Protein AF-A0A6G2DXB1-F1 (afdb_monomer)

Structure (mmCIF, N/CA/C/O backbone):
data_AF-A0A6G2DXB1-F1
#
_entry.id   AF-A0A6G2DXB1-F1
#
loop_
_atom_site.group_PDB
_atom_site.id
_atom_site.type_symbol
_atom_site.label_atom_id
_atom_site.label_alt_id
_atom_site.label_comp_id
_atom_site.label_asym_id
_atom_site.label_entity_id
_atom_site.label_seq_id
_atom_site.pdbx_PDB_ins_code
_atom_site.Cartn_x
_atom_site.Cartn_y
_atom_site.Cartn_z
_atom_site.occupancy
_atom_site.B_iso_or_equiv
_atom_site.auth_seq_id
_atom_site.auth_comp_id
_atom_site.auth_asym_id
_atom_site.auth_atom_id
_atom_site.pdbx_PDB_model_num
ATOM 1 N N . HIS A 1 1 ? 26.044 0.252 -31.403 1.00 42.03 1 HIS A N 1
ATOM 2 C CA . HIS A 1 1 ? 24.706 0.550 -30.857 1.00 42.03 1 HIS A CA 1
ATOM 3 C C . HIS A 1 1 ? 24.643 0.006 -29.436 1.00 42.03 1 HIS A C 1
ATOM 5 O O . HIS A 1 1 ? 24.383 -1.174 -29.262 1.00 42.03 1 HIS A O 1
ATOM 11 N N . GLY A 1 2 ? 25.028 0.811 -28.442 1.00 46.09 2 GLY A N 1
ATOM 12 C CA . GLY A 1 2 ? 24.985 0.413 -27.033 1.00 46.09 2 GLY A CA 1
ATOM 13 C C . GLY A 1 2 ? 23.684 0.915 -26.432 1.00 46.09 2 GLY A C 1
ATOM 14 O O . GLY A 1 2 ? 23.564 2.111 -26.191 1.00 46.09 2 GLY A O 1
ATOM 15 N N . GLY A 1 3 ? 22.698 0.031 -26.294 1.00 56.25 3 GLY A N 1
ATOM 16 C CA . GLY A 1 3 ? 21.530 0.317 -25.466 1.00 56.25 3 GLY A CA 1
ATOM 17 C C . GLY A 1 3 ? 21.958 0.430 -24.006 1.00 56.25 3 GLY A C 1
ATOM 18 O O . GLY A 1 3 ? 22.976 -0.142 -23.616 1.00 56.25 3 GLY A O 1
ATOM 19 N N . ASP A 1 4 ? 21.200 1.190 -23.226 1.00 67.88 4 ASP A N 1
ATOM 20 C CA . ASP A 1 4 ? 21.458 1.385 -21.805 1.00 67.88 4 ASP A CA 1
ATOM 21 C C . ASP A 1 4 ? 21.550 0.018 -21.097 1.00 67.88 4 ASP A C 1
ATOM 23 O O . ASP A 1 4 ? 20.661 -0.823 -21.246 1.00 67.88 4 ASP A O 1
ATOM 27 N N . ASN A 1 5 ? 22.640 -0.236 -20.363 1.00 78.56 5 ASN A N 1
ATOM 28 C CA . ASN A 1 5 ? 22.937 -1.537 -19.731 1.00 78.56 5 ASN A CA 1
ATOM 29 C C . ASN A 1 5 ? 22.097 -1.787 -18.461 1.00 78.56 5 ASN A C 1
ATOM 31 O O . ASN A 1 5 ? 22.367 -2.714 -17.693 1.00 78.56 5 ASN A O 1
ATOM 35 N N . ALA A 1 6 ? 21.095 -0.945 -18.211 1.00 80.88 6 ALA A N 1
ATOM 36 C CA . ALA A 1 6 ? 20.201 -1.069 -17.077 1.00 80.88 6 ALA A CA 1
ATOM 37 C C . ALA A 1 6 ? 19.253 -2.278 -17.237 1.00 80.88 6 ALA A C 1
ATOM 39 O O . ALA A 1 6 ? 18.730 -2.532 -18.330 1.00 80.88 6 ALA A O 1
ATOM 40 N N . PRO A 1 7 ? 18.988 -3.023 -16.147 1.00 86.25 7 PRO A N 1
ATOM 41 C CA . PRO A 1 7 ? 18.055 -4.139 -16.177 1.00 86.25 7 PRO A CA 1
ATOM 42 C C . PRO A 1 7 ? 16.623 -3.669 -16.469 1.00 86.25 7 PRO A C 1
ATOM 44 O O . PRO A 1 7 ? 16.226 -2.557 -16.109 1.00 86.25 7 PRO A O 1
ATOM 47 N N . TRP A 1 8 ? 15.852 -4.553 -17.103 1.00 87.00 8 TRP A N 1
ATOM 48 C CA . TRP A 1 8 ? 14.435 -4.358 -17.403 1.00 87.00 8 TRP A CA 1
ATOM 49 C C . TRP A 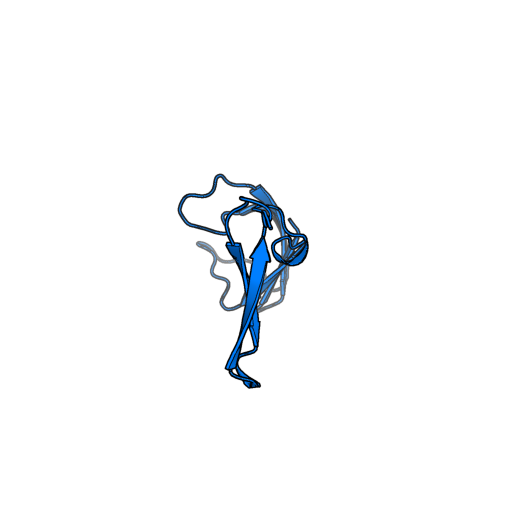1 8 ? 13.553 -4.895 -16.274 1.00 87.00 8 TRP A C 1
ATOM 51 O O . TRP A 1 8 ? 13.806 -5.972 -15.732 1.00 87.00 8 TRP A O 1
ATOM 61 N N . PHE A 1 9 ? 12.478 -4.172 -15.974 1.00 87.00 9 PHE A N 1
ATOM 62 C CA . PHE A 1 9 ? 11.476 -4.524 -14.974 1.00 87.00 9 PHE A CA 1
ATOM 63 C C . PHE A 1 9 ? 10.079 -4.521 -15.592 1.00 87.00 9 PHE A C 1
ATOM 65 O O . PHE A 1 9 ? 9.802 -3.785 -16.538 1.00 87.00 9 PHE A O 1
ATOM 72 N N . VAL A 1 10 ? 9.183 -5.339 -15.038 1.00 87.38 10 VAL A N 1
ATOM 73 C CA . VAL A 1 10 ? 7.755 -5.296 -15.374 1.00 87.38 10 VAL A CA 1
ATOM 74 C C . VAL A 1 10 ? 7.139 -4.090 -14.679 1.00 87.38 10 VAL A C 1
ATOM 76 O O . VAL A 1 10 ? 7.085 -4.067 -13.453 1.00 87.38 10 VAL A O 1
ATOM 79 N N . VAL A 1 11 ? 6.661 -3.121 -15.458 1.00 88.25 11 VAL A N 1
ATOM 80 C CA . VAL A 1 11 ? 6.102 -1.854 -14.954 1.00 88.25 11 VAL A CA 1
ATOM 81 C C . VAL A 1 11 ? 4.578 -1.787 -15.037 1.00 88.25 11 VAL A C 1
ATOM 83 O O . VAL A 1 11 ? 3.967 -0.875 -14.495 1.00 88.25 11 VAL A O 1
ATOM 86 N N . GLY A 1 12 ? 3.942 -2.758 -15.694 1.00 85.31 12 GLY A N 1
ATOM 87 C CA . GLY A 1 12 ? 2.489 -2.828 -15.791 1.00 85.31 12 GLY A CA 1
ATOM 88 C C . GLY A 1 12 ? 2.008 -4.075 -16.523 1.00 85.31 12 GLY A C 1
ATOM 89 O O . GLY A 1 12 ? 2.765 -4.728 -17.246 1.00 85.31 12 GLY A O 1
ATOM 90 N N . LYS A 1 13 ? 0.729 -4.406 -16.342 1.00 90.19 13 LYS A N 1
ATOM 91 C CA . LYS A 1 13 ? 0.048 -5.512 -17.027 1.00 90.19 13 LYS A CA 1
ATOM 92 C C . LYS A 1 13 ? -1.316 -5.036 -17.512 1.00 90.19 13 LYS A C 1
ATOM 94 O O . LYS A 1 13 ? -2.078 -4.489 -16.723 1.00 90.19 13 LYS A O 1
ATOM 99 N N . ASP A 1 14 ? -1.634 -5.288 -18.776 1.00 91.19 14 ASP A N 1
ATOM 100 C CA . ASP A 1 14 ? -2.982 -5.129 -19.325 1.00 91.19 14 ASP A CA 1
ATOM 101 C C . ASP A 1 14 ? -3.493 -6.509 -19.734 1.00 91.19 14 ASP A C 1
ATOM 103 O O . ASP A 1 14 ? -3.166 -7.036 -20.799 1.00 91.19 14 ASP A O 1
ATOM 107 N N . LEU A 1 15 ? -4.276 -7.113 -18.840 1.00 87.88 15 LEU A N 1
ATOM 108 C CA . LEU A 1 15 ? -4.810 -8.455 -19.042 1.00 87.88 15 LEU A CA 1
ATOM 109 C C . LEU A 1 15 ? -5.831 -8.499 -20.186 1.00 87.88 15 LEU A C 1
ATOM 111 O O . LEU A 1 15 ? -5.919 -9.512 -20.871 1.00 87.88 15 LEU A O 1
ATOM 115 N N . SER A 1 16 ? -6.560 -7.404 -20.430 1.00 92.44 16 SER A N 1
ATOM 116 C CA . SER A 1 16 ? -7.595 -7.347 -21.471 1.00 92.44 16 SER A CA 1
ATOM 117 C C . SER A 1 16 ? -7.009 -7.469 -22.879 1.00 92.44 16 SER A C 1
ATOM 119 O O . SER A 1 16 ? -7.626 -8.059 -23.763 1.00 92.44 16 SER A O 1
ATOM 121 N N . LYS A 1 17 ? -5.789 -6.955 -23.068 1.00 92.62 17 LYS A N 1
ATOM 122 C CA . LYS A 1 17 ? -5.044 -7.012 -24.334 1.00 92.62 17 LYS A CA 1
ATOM 123 C C . LYS A 1 17 ? -3.916 -8.037 -24.327 1.00 92.62 17 LYS A C 1
ATOM 125 O O . LYS A 1 17 ? -3.231 -8.179 -25.335 1.00 92.62 17 LYS A O 1
ATOM 130 N N . ASN A 1 18 ? -3.709 -8.725 -23.204 1.00 91.31 18 ASN A N 1
ATOM 131 C CA . ASN A 1 18 ? -2.566 -9.606 -22.978 1.00 91.31 18 ASN A CA 1
ATOM 132 C C . ASN A 1 18 ? -1.210 -8.899 -23.229 1.00 91.31 18 ASN A C 1
ATOM 134 O O . ASN A 1 18 ? -0.312 -9.452 -23.862 1.00 91.31 18 ASN A O 1
ATOM 138 N N . ILE A 1 19 ? -1.076 -7.650 -22.760 1.00 93.81 19 ILE A N 1
ATOM 139 C CA . ILE A 1 19 ? 0.134 -6.823 -22.912 1.00 93.81 19 ILE A CA 1
ATOM 140 C C . ILE A 1 19 ? 0.903 -6.767 -21.589 1.00 93.81 19 ILE A C 1
ATOM 142 O O . ILE A 1 19 ? 0.337 -6.520 -20.520 1.00 93.81 19 ILE A O 1
ATOM 146 N N . LEU A 1 20 ? 2.223 -6.941 -21.681 1.00 91.81 20 LEU A N 1
ATOM 147 C CA . LEU A 1 20 ? 3.171 -6.749 -20.588 1.00 91.81 20 LEU A CA 1
ATOM 148 C C . LEU A 1 20 ? 3.999 -5.487 -20.850 1.00 91.81 20 LEU A C 1
ATOM 150 O O . LEU A 1 20 ? 4.752 -5.436 -21.822 1.00 91.81 20 LEU A O 1
ATOM 154 N N . TYR A 1 21 ? 3.881 -4.482 -19.984 1.00 88.12 21 TYR A N 1
ATOM 155 C CA . TYR A 1 21 ? 4.691 -3.269 -20.078 1.00 88.12 21 TYR A CA 1
ATOM 156 C C . TYR A 1 21 ? 6.015 -3.474 -19.340 1.00 88.12 21 TYR A C 1
ATOM 158 O O . TYR A 1 21 ? 6.029 -3.896 -18.178 1.00 88.12 21 TYR A O 1
ATOM 166 N N . VAL A 1 22 ? 7.127 -3.161 -20.010 1.00 89.56 22 VAL A N 1
ATOM 167 C CA . VAL A 1 22 ? 8.484 -3.264 -19.460 1.00 89.56 22 VAL A CA 1
ATOM 168 C C . VAL A 1 22 ? 9.215 -1.926 -19.572 1.00 89.56 22 VAL A C 1
ATOM 170 O O . VAL A 1 22 ? 9.049 -1.214 -20.558 1.00 89.56 22 VAL A O 1
ATOM 173 N N . GLY A 1 23 ? 10.017 -1.591 -18.563 1.00 84.38 23 GLY A N 1
ATOM 174 C CA . GLY A 1 23 ? 10.827 -0.370 -18.511 1.00 84.38 23 GLY A CA 1
ATOM 175 C C . GLY A 1 23 ? 12.196 -0.642 -17.891 1.00 84.38 23 GLY A C 1
ATOM 176 O O . GLY A 1 23 ? 12.351 -1.596 -17.127 1.00 84.38 23 GLY A O 1
ATOM 177 N N . GLN A 1 24 ? 13.202 0.161 -18.238 1.00 83.56 24 GLN A N 1
ATOM 178 C CA . GLN A 1 24 ? 14.543 0.057 -17.656 1.00 83.56 24 GLN A CA 1
ATOM 179 C C . GLN A 1 24 ? 14.658 0.900 -16.381 1.00 83.56 24 GLN A C 1
ATOM 181 O O . GLN A 1 24 ? 14.080 1.981 -16.289 1.00 83.56 24 GLN A O 1
ATOM 186 N N . GLY A 1 25 ? 15.439 0.410 -15.414 1.00 79.50 25 GLY A N 1
ATOM 187 C CA . GLY A 1 25 ? 15.717 1.114 -14.159 1.00 79.50 25 GLY A CA 1
ATOM 188 C C . GLY A 1 25 ? 14.786 0.728 -13.004 1.00 79.50 25 GLY A C 1
ATOM 189 O O . GLY A 1 25 ? 13.580 0.566 -13.161 1.00 79.50 25 GLY A O 1
ATOM 190 N N . PHE A 1 26 ? 15.370 0.572 -11.812 1.00 72.19 26 PHE A N 1
ATOM 191 C CA . PHE A 1 26 ? 14.663 0.082 -10.621 1.00 72.19 26 PHE A CA 1
ATOM 192 C C . PHE A 1 26 ? 13.633 1.082 -10.070 1.00 72.19 26 PHE A C 1
ATOM 194 O O . PHE A 1 26 ? 12.625 0.677 -9.498 1.00 72.19 26 PHE A O 1
ATOM 201 N N . TYR A 1 27 ? 13.876 2.381 -10.266 1.00 75.38 27 TYR A N 1
ATOM 202 C CA . TYR A 1 27 ? 13.014 3.470 -9.802 1.00 75.38 27 TYR A CA 1
ATOM 203 C C . TYR A 1 27 ? 12.163 4.074 -10.927 1.00 75.38 27 TYR A C 1
ATOM 205 O O . TYR A 1 27 ? 11.933 5.276 -10.945 1.00 75.38 27 TYR A O 1
ATOM 213 N N . HIS A 1 28 ? 11.731 3.263 -11.893 1.00 74.62 28 HIS A N 1
ATOM 214 C CA . HIS A 1 28 ? 10.857 3.736 -12.965 1.00 74.62 28 HIS A CA 1
ATOM 215 C C . HIS A 1 28 ? 9.563 4.328 -12.378 1.00 74.62 28 HIS A C 1
ATOM 217 O O . HIS A 1 28 ? 8.940 3.681 -11.540 1.00 74.62 28 HIS A O 1
ATOM 223 N N . ASP A 1 29 ? 9.129 5.509 -12.828 1.00 77.88 29 ASP A N 1
ATOM 224 C CA . ASP A 1 29 ? 7.993 6.239 -12.229 1.00 77.88 29 ASP A CA 1
ATOM 225 C C . ASP A 1 29 ? 6.717 5.388 -12.134 1.00 77.88 29 ASP A C 1
ATOM 227 O O . ASP A 1 29 ? 6.029 5.396 -11.120 1.00 77.88 29 ASP A O 1
ATOM 231 N N . SER A 1 30 ? 6.442 4.564 -13.150 1.00 75.44 30 SER A N 1
ATOM 232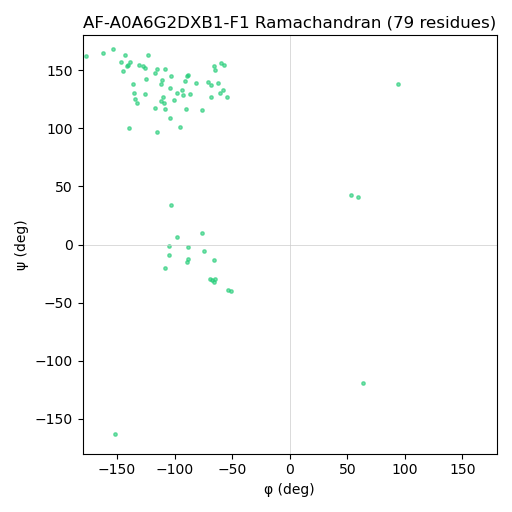 C CA . SER A 1 30 ? 5.301 3.630 -13.154 1.00 75.44 30 SER A CA 1
ATOM 233 C C . SER A 1 30 ? 5.367 2.507 -12.103 1.00 75.44 30 SER A C 1
ATOM 235 O O . SER A 1 30 ? 4.372 1.821 -11.894 1.00 75.44 30 SER A O 1
ATOM 237 N N . LEU A 1 31 ? 6.520 2.282 -11.465 1.00 75.44 31 LEU A N 1
ATOM 238 C CA . LEU A 1 31 ? 6.680 1.347 -10.342 1.00 75.44 31 LEU A CA 1
ATOM 239 C C . LEU A 1 31 ? 6.404 2.006 -8.988 1.00 75.44 3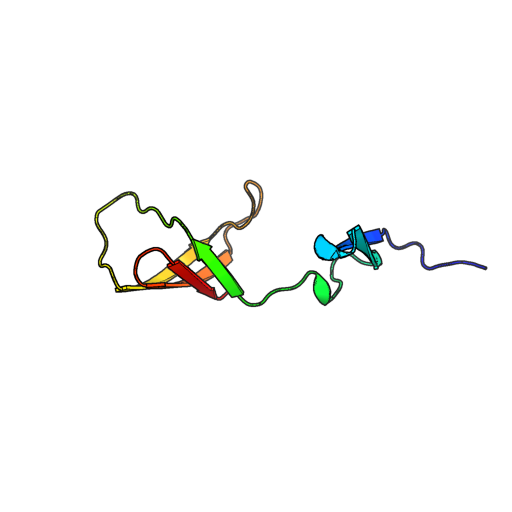1 LEU A C 1
ATOM 241 O O . LEU A 1 31 ? 6.299 1.295 -7.986 1.00 75.44 31 LEU A O 1
ATOM 245 N N . MET A 1 32 ? 6.324 3.337 -8.947 1.00 82.06 32 MET A N 1
ATOM 246 C CA . MET A 1 32 ? 6.025 4.089 -7.737 1.00 82.06 32 MET A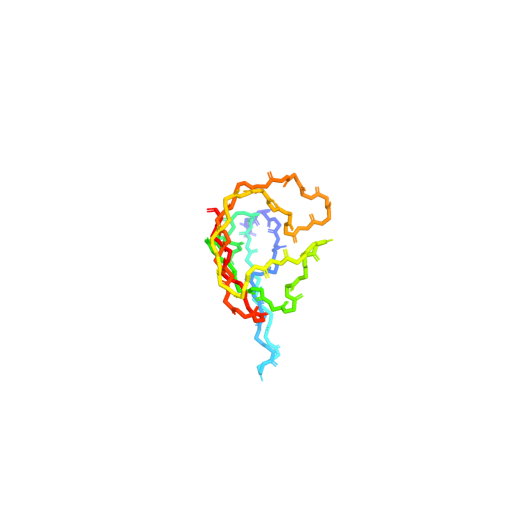 CA 1
ATOM 247 C C . MET A 1 32 ? 4.517 4.257 -7.593 1.00 82.06 32 MET A C 1
ATOM 249 O O . MET A 1 32 ? 3.768 4.374 -8.560 1.00 82.06 32 MET A O 1
ATOM 253 N N . SER A 1 33 ? 4.047 4.238 -6.357 1.00 85.06 33 SER A N 1
ATOM 254 C CA . SER A 1 33 ? 2.645 4.455 -6.020 1.00 85.06 33 SER A CA 1
ATOM 255 C C . SER A 1 33 ? 2.592 5.299 -4.754 1.00 85.06 33 SER A C 1
ATOM 257 O O . SER A 1 33 ? 3.551 5.298 -3.986 1.00 85.06 33 SER A O 1
ATOM 259 N N . THR A 1 34 ? 1.507 6.042 -4.562 1.00 89.12 34 THR A N 1
ATOM 260 C CA . THR A 1 34 ? 1.304 6.924 -3.397 1.00 89.12 34 THR A CA 1
ATOM 261 C C . THR A 1 34 ? 0.254 6.382 -2.433 1.00 89.12 34 THR A C 1
ATOM 263 O O . TH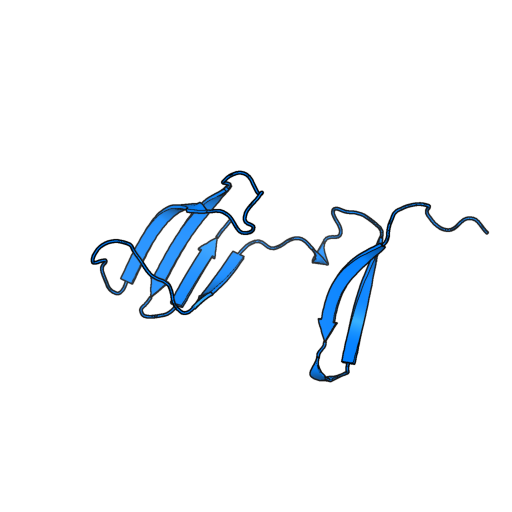R A 1 34 ? 0.222 6.773 -1.270 1.00 89.12 34 THR A O 1
ATOM 266 N N . SER A 1 35 ? -0.606 5.487 -2.914 1.00 93.38 35 SER A N 1
ATOM 267 C CA . SER A 1 35 ? -1.615 4.810 -2.115 1.00 93.38 35 SER A CA 1
ATOM 268 C C . SER A 1 35 ? -1.988 3.457 -2.719 1.00 93.38 35 SER A C 1
ATOM 270 O O . SER A 1 35 ? -1.611 3.132 -3.851 1.00 93.38 35 SER A O 1
ATOM 272 N N . LEU A 1 36 ? -2.723 2.654 -1.953 1.00 93.81 36 LEU A N 1
ATOM 273 C CA . LEU A 1 36 ? -3.415 1.464 -2.443 1.00 93.81 36 LEU A CA 1
ATOM 274 C C . LEU A 1 36 ? -4.809 1.349 -1.828 1.00 93.81 36 LEU A C 1
ATOM 276 O O . LEU A 1 36 ? -5.059 1.847 -0.731 1.00 93.81 36 LEU A O 1
ATOM 280 N N . GLU A 1 37 ? -5.683 0.620 -2.516 1.00 93.38 37 GLU A N 1
ATOM 281 C CA . GLU A 1 37 ? -6.940 0.127 -1.960 1.00 93.38 37 GLU A CA 1
ATOM 282 C C . GLU A 1 37 ? -6.780 -1.349 -1.582 1.00 93.38 37 GLU A C 1
ATOM 284 O O . GLU A 1 37 ? -6.415 -2.190 -2.409 1.00 93.38 37 GLU A O 1
ATOM 289 N N . ALA A 1 38 ? -7.052 -1.670 -0.322 1.00 92.44 38 ALA A N 1
ATOM 290 C CA . ALA A 1 38 ? -7.121 -3.026 0.192 1.00 92.44 38 ALA A CA 1
ATOM 291 C C . ALA A 1 38 ? -8.585 -3.440 0.376 1.00 92.44 38 ALA A C 1
ATOM 293 O O . ALA A 1 38 ? -9.431 -2.641 0.769 1.00 92.44 38 ALA A O 1
ATOM 294 N N . SER A 1 39 ? -8.872 -4.713 0.125 1.00 91.19 39 SER A N 1
ATOM 295 C CA . SER A 1 39 ? -10.151 -5.354 0.446 1.00 91.19 39 SER A CA 1
ATOM 296 C C . SER A 1 39 ? -9.899 -6.565 1.341 1.00 91.19 39 SER A C 1
ATOM 298 O O . SER A 1 39 ? -8.764 -7.040 1.417 1.00 91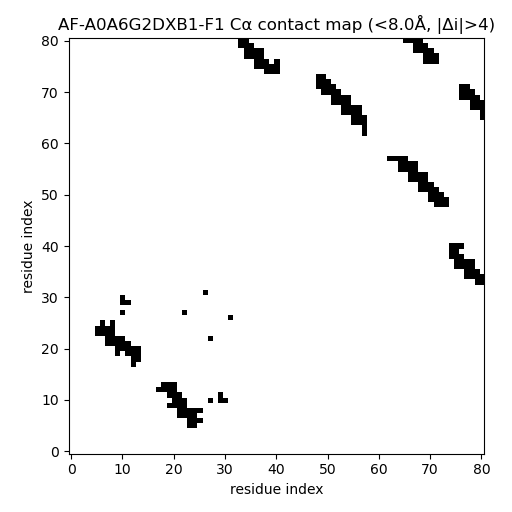.19 39 SER A O 1
ATOM 300 N N . GLN A 1 40 ? -10.942 -7.061 2.016 1.00 88.81 40 GLN A N 1
ATOM 301 C CA . GLN A 1 40 ? -10.837 -8.168 2.985 1.00 88.81 40 GLN A CA 1
ATOM 302 C C . GLN A 1 40 ? -9.879 -7.844 4.142 1.00 88.81 40 GLN A C 1
ATOM 304 O O . GLN A 1 40 ? -9.071 -8.670 4.571 1.00 88.81 40 GLN A O 1
ATOM 309 N N . VAL A 1 41 ? -9.951 -6.609 4.638 1.00 90.06 41 VAL A N 1
ATOM 310 C CA . VAL A 1 41 ? -9.115 -6.156 5.749 1.00 90.06 41 VAL A CA 1
ATOM 311 C C . VAL A 1 41 ? -9.541 -6.875 7.026 1.00 90.06 41 VAL A C 1
ATOM 313 O O . VAL A 1 41 ? -10.712 -6.870 7.394 1.00 90.06 41 VAL A O 1
ATOM 316 N N . HIS A 1 42 ? -8.580 -7.495 7.707 1.00 90.56 42 HIS A N 1
ATOM 317 C CA . HIS A 1 42 ? -8.819 -8.253 8.929 1.00 90.56 42 HIS A CA 1
ATOM 318 C C . HIS A 1 42 ? -7.924 -7.744 10.060 1.00 90.56 42 HIS A C 1
ATOM 320 O O . HIS A 1 42 ? -6.703 -7.657 9.913 1.00 90.56 42 HIS A O 1
ATOM 326 N N . PHE A 1 43 ? -8.531 -7.471 11.214 1.00 92.06 43 PHE A N 1
ATOM 327 C CA . PHE A 1 43 ? -7.843 -7.043 12.429 1.00 92.06 43 PHE A CA 1
ATOM 328 C C . PHE A 1 43 ? -7.848 -8.160 13.475 1.00 92.06 43 PHE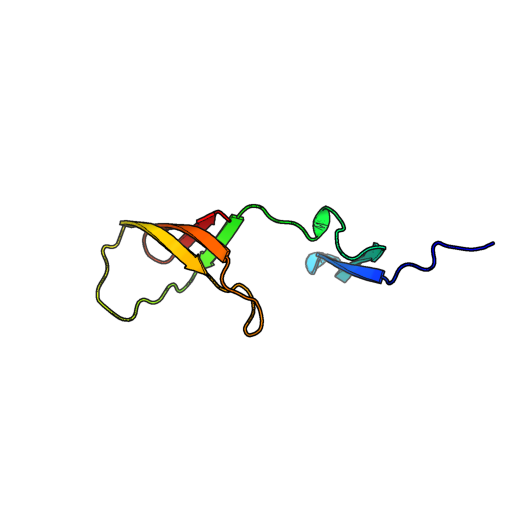 A C 1
ATOM 330 O O . PHE A 1 43 ? -8.752 -8.983 13.526 1.00 92.06 43 PHE A O 1
ATOM 337 N N . THR A 1 44 ? -6.832 -8.197 14.337 1.00 94.56 44 THR A N 1
ATOM 338 C CA . THR A 1 44 ? -6.704 -9.212 15.404 1.00 94.56 44 THR A CA 1
ATOM 339 C C . THR A 1 44 ? -7.656 -8.995 16.585 1.00 94.56 44 THR A C 1
ATOM 341 O O . THR A 1 44 ? -7.689 -9.812 17.502 1.00 94.56 44 THR A O 1
ATOM 344 N N . ARG A 1 45 ? -8.396 -7.885 16.582 1.00 93.56 45 ARG A N 1
ATOM 345 C CA . ARG A 1 45 ? -9.391 -7.489 17.580 1.00 93.56 45 ARG A CA 1
ATOM 346 C C . ARG A 1 45 ? -10.558 -6.808 16.877 1.00 93.56 45 ARG A C 1
ATOM 348 O O . ARG A 1 45 ? -10.382 -6.318 15.761 1.00 93.56 45 ARG A O 1
ATOM 355 N N . ASP A 1 46 ? -11.685 -6.694 17.569 1.00 92.31 46 ASP A N 1
ATOM 356 C CA . ASP A 1 46 ? -12.816 -5.910 17.080 1.00 92.31 46 ASP A CA 1
ATOM 357 C C . ASP A 1 46 ? -12.411 -4.442 16.899 1.00 92.31 46 ASP A C 1
ATOM 359 O O . ASP A 1 46 ? -11.805 -3.817 17.781 1.00 92.31 46 ASP A O 1
ATOM 363 N N . MET A 1 47 ? -12.731 -3.908 15.724 1.00 92.50 47 MET A N 1
ATOM 364 C CA . MET A 1 47 ? -12.466 -2.531 15.322 1.00 92.50 47 MET A CA 1
ATOM 365 C C . MET A 1 47 ? -13.767 -1.887 14.826 1.00 92.50 47 MET A C 1
ATOM 367 O O . MET A 1 47 ? -14.653 -2.606 14.361 1.00 92.50 47 MET A O 1
ATOM 371 N N . PRO A 1 48 ? -13.905 -0.552 14.915 1.00 93.00 48 PRO A N 1
ATOM 372 C CA . PRO A 1 48 ? -15.037 0.157 14.326 1.00 93.00 48 PRO A CA 1
ATOM 373 C C . PRO A 1 48 ? -15.152 -0.100 12.819 1.00 93.00 48 PRO A C 1
ATOM 375 O O . PRO A 1 48 ? -14.152 -0.360 12.155 1.00 93.00 48 PRO A O 1
ATOM 378 N N . GLU A 1 49 ? -16.361 0.037 12.274 1.00 90.75 49 GLU A N 1
ATOM 379 C CA . GLU A 1 49 ? -16.613 -0.096 10.831 1.00 90.75 49 GLU A CA 1
ATOM 380 C C . GLU A 1 49 ? -15.912 0.999 10.007 1.00 90.75 49 GLU A C 1
ATOM 382 O O . GLU A 1 49 ? -15.502 0.767 8.871 1.00 90.75 49 GLU A O 1
ATOM 387 N N . GLU A 1 50 ? -15.727 2.182 10.599 1.00 95.88 50 GLU A N 1
ATOM 388 C CA . GLU A 1 50 ? -15.013 3.302 9.993 1.00 95.88 50 GLU A CA 1
ATOM 389 C C . GLU A 1 50 ? -14.040 3.923 10.998 1.00 95.88 50 GLU A C 1
ATOM 391 O O . GLU A 1 50 ? -14.427 4.303 12.107 1.00 95.88 50 GLU A O 1
ATOM 396 N N . PHE A 1 51 ? -12.763 4.016 10.624 1.00 96.00 51 PHE A N 1
ATOM 397 C CA . PHE A 1 51 ? -11.738 4.689 11.423 1.00 96.00 51 PHE A CA 1
ATOM 398 C C . PHE A 1 51 ? -10.501 5.035 10.590 1.00 96.00 51 PHE A C 1
ATOM 400 O O . PHE A 1 51 ? -10.282 4.514 9.497 1.00 96.00 51 PHE A O 1
ATOM 407 N N . THR A 1 52 ? -9.666 5.913 11.145 1.00 96.62 52 THR A N 1
ATOM 408 C CA . THR A 1 52 ? -8.335 6.226 10.613 1.00 96.62 52 THR A CA 1
ATOM 409 C C . THR A 1 52 ? -7.262 5.722 11.571 1.00 96.62 52 THR A C 1
ATOM 411 O O . THR A 1 52 ? -7.404 5.854 12.788 1.00 96.62 52 THR A O 1
ATOM 414 N N . LEU A 1 53 ? -6.196 5.141 11.026 1.00 95.25 53 LEU A N 1
ATOM 415 C CA . LEU A 1 53 ? -5.079 4.589 11.780 1.00 95.25 53 LEU A CA 1
ATOM 416 C C . LEU A 1 53 ? -3.749 5.049 11.184 1.00 95.25 53 LEU A C 1
ATOM 418 O O . LEU A 1 53 ? -3.446 4.756 10.032 1.00 95.25 53 LEU A O 1
ATOM 422 N N . GLU A 1 54 ? -2.931 5.714 11.994 1.00 97.25 54 GLU A N 1
ATOM 423 C CA . GLU A 1 54 ? -1.524 5.959 11.679 1.00 97.25 54 GLU A CA 1
ATOM 424 C C . GLU A 1 54 ? -0.690 4.804 12.231 1.00 97.25 54 GLU A C 1
ATOM 426 O O . GLU A 1 54 ? -0.667 4.549 13.439 1.00 97.25 54 GLU A O 1
ATOM 431 N N . CYS A 1 55 ? -0.031 4.062 11.347 1.00 95.69 55 CYS A N 1
ATOM 432 C CA . CYS A 1 55 ? 0.764 2.906 11.738 1.00 95.69 55 CYS A CA 1
ATOM 433 C C . CYS A 1 55 ? 1.902 2.667 10.748 1.00 95.69 55 CYS A C 1
ATOM 435 O O . CYS A 1 55 ? 2.282 3.541 9.969 1.00 95.69 55 CYS A O 1
ATOM 437 N N . THR A 1 56 ? 2.477 1.470 10.793 1.00 96.69 56 THR A N 1
ATOM 438 C CA . THR A 1 56 ? 3.400 1.009 9.765 1.00 96.69 56 THR A CA 1
ATOM 439 C C . THR A 1 56 ? 2.836 -0.210 9.049 1.00 96.69 56 THR A C 1
ATOM 441 O O . THR A 1 56 ? 2.159 -1.025 9.677 1.00 96.69 56 THR A O 1
ATOM 444 N N . ALA A 1 57 ? 3.133 -0.362 7.760 1.00 94.94 57 ALA A N 1
ATOM 445 C CA . ALA A 1 57 ? 2.706 -1.501 6.952 1.00 94.94 57 ALA A CA 1
ATOM 446 C C . ALA A 1 57 ? 3.869 -2.122 6.167 1.00 94.94 57 ALA A C 1
ATOM 448 O O . ALA A 1 57 ? 4.852 -1.456 5.833 1.00 94.94 57 ALA A O 1
ATOM 449 N N . LYS A 1 58 ? 3.724 -3.412 5.838 1.00 94.38 58 LYS A N 1
ATOM 450 C CA . LYS A 1 58 ? 4.561 -4.119 4.862 1.00 94.38 58 LYS A CA 1
ATOM 451 C C . LYS A 1 58 ? 3.734 -4.418 3.623 1.00 94.38 58 LYS A C 1
ATOM 453 O O . LYS A 1 58 ? 2.716 -5.094 3.715 1.00 94.38 58 LYS A O 1
ATOM 458 N N . PHE A 1 59 ? 4.227 -4.016 2.457 1.00 93.38 59 PHE A N 1
ATOM 459 C CA . PHE A 1 59 ? 3.606 -4.371 1.174 1.00 93.38 59 PHE A CA 1
ATOM 460 C C . PHE A 1 59 ? 4.151 -5.689 0.609 1.00 93.38 59 PHE A C 1
ATOM 462 O O . PHE A 1 59 ? 3.566 -6.282 -0.295 1.00 93.38 59 PHE A O 1
ATOM 469 N N . ARG A 1 60 ? 5.282 -6.170 1.147 1.00 93.25 60 ARG A N 1
ATOM 470 C CA . ARG A 1 60 ? 5.885 -7.473 0.835 1.00 93.25 60 ARG A CA 1
ATOM 471 C C . ARG A 1 60 ? 6.534 -8.068 2.080 1.00 93.25 60 ARG A C 1
ATOM 473 O O . ARG A 1 60 ? 7.094 -7.345 2.897 1.00 93.25 60 ARG A O 1
ATOM 480 N N . TYR A 1 61 ? 6.551 -9.397 2.171 1.00 90.38 61 TYR A N 1
ATOM 481 C CA . TYR A 1 61 ? 7.027 -10.145 3.345 1.00 90.38 61 TYR A CA 1
ATOM 482 C C . TYR A 1 61 ? 8.424 -9.735 3.855 1.00 90.38 61 TYR A C 1
ATOM 484 O O . TYR A 1 61 ? 8.641 -9.640 5.058 1.00 90.38 61 TYR A O 1
ATOM 492 N N . ARG A 1 62 ? 9.371 -9.463 2.948 1.00 92.56 62 ARG A N 1
ATOM 493 C CA . ARG A 1 62 ? 10.765 -9.113 3.292 1.00 92.56 62 ARG A CA 1
ATOM 494 C C . ARG A 1 62 ? 11.048 -7.607 3.288 1.00 92.56 62 ARG A C 1
ATOM 496 O O . ARG A 1 62 ? 12.209 -7.219 3.383 1.00 92.56 62 ARG A O 1
ATOM 503 N N . GLN A 1 63 ? 10.027 -6.768 3.125 1.00 91.19 63 GLN A N 1
ATOM 504 C CA . GLN A 1 63 ? 10.194 -5.317 3.148 1.00 91.19 63 GLN A CA 1
ATOM 505 C C . GLN A 1 63 ? 10.238 -4.823 4.607 1.00 91.19 63 GLN A C 1
ATOM 507 O O . GLN A 1 63 ? 9.463 -5.318 5.436 1.00 91.19 63 GLN A O 1
ATOM 512 N N . PRO A 1 64 ? 11.120 -3.866 4.956 1.00 93.94 64 PRO A N 1
ATOM 513 C CA . PRO A 1 64 ? 10.994 -3.140 6.217 1.00 93.94 64 PRO A CA 1
ATOM 514 C C . PRO A 1 64 ? 9.647 -2.411 6.282 1.00 93.94 64 PRO A C 1
ATOM 516 O O . PRO A 1 64 ? 9.025 -2.136 5.257 1.00 93.94 64 PRO A O 1
ATOM 519 N N . ASP A 1 65 ? 9.184 -2.127 7.491 1.00 94.38 65 ASP A N 1
ATOM 520 C CA . ASP A 1 65 ? 7.919 -1.429 7.692 1.00 94.38 65 ASP A CA 1
ATOM 521 C C . ASP A 1 65 ? 8.027 0.029 7.213 1.00 94.38 65 ASP A C 1
ATOM 523 O O . ASP A 1 65 ? 9.030 0.704 7.458 1.00 94.38 65 ASP A O 1
ATOM 527 N N . SER A 1 66 ? 7.001 0.514 6.517 1.00 93.75 66 SER A N 1
ATOM 528 C CA . SER A 1 66 ? 6.883 1.908 6.072 1.00 93.75 66 SER A CA 1
ATOM 529 C C . SER A 1 66 ? 5.756 2.586 6.840 1.00 93.75 66 SER A C 1
ATOM 531 O O . SER A 1 66 ? 4.749 1.938 7.123 1.00 93.75 66 SER A O 1
ATOM 533 N N . LYS A 1 67 ? 5.929 3.860 7.216 1.00 97.31 67 LYS A N 1
ATOM 534 C CA . LYS A 1 67 ? 4.847 4.644 7.831 1.00 97.31 67 LYS A CA 1
ATOM 535 C C . LYS A 1 67 ? 3.698 4.764 6.838 1.00 97.31 67 LYS A C 1
ATOM 537 O O . LYS A 1 67 ? 3.961 4.927 5.659 1.00 97.31 67 LYS A O 1
ATOM 542 N N . VAL A 1 68 ? 2.469 4.644 7.322 1.00 97.25 68 VAL A N 1
ATOM 543 C CA . VAL A 1 68 ? 1.262 4.755 6.506 1.00 97.25 68 VAL A CA 1
ATOM 544 C C . VAL A 1 68 ? 0.121 5.370 7.307 1.00 97.25 68 VAL A C 1
ATOM 546 O O . VAL A 1 68 ? 0.065 5.236 8.536 1.00 97.25 68 VAL A O 1
ATOM 549 N N . THR A 1 69 ? -0.834 5.948 6.589 1.00 97.44 69 THR A N 1
ATOM 550 C CA . THR A 1 69 ? -2.156 6.292 7.117 1.00 97.44 69 THR A CA 1
ATOM 551 C C . THR A 1 69 ? -3.192 5.391 6.459 1.00 97.44 69 THR A C 1
ATOM 553 O O . THR A 1 69 ? -3.278 5.327 5.236 1.00 97.44 69 THR A O 1
ATOM 556 N N . VAL A 1 70 ? -3.965 4.670 7.268 1.00 96.25 70 VAL A N 1
ATOM 557 C CA . VAL A 1 70 ? -4.998 3.738 6.808 1.00 96.25 70 VAL A CA 1
ATOM 558 C C . VAL A 1 70 ? -6.370 4.313 7.127 1.00 96.25 70 VAL A C 1
ATOM 560 O O . VAL A 1 70 ? -6.682 4.544 8.295 1.00 96.25 70 VAL A O 1
ATOM 563 N N . HIS A 1 71 ? -7.202 4.500 6.110 1.00 96.75 71 HIS A N 1
ATOM 564 C CA . HIS A 1 71 ? -8.610 4.855 6.245 1.00 96.75 71 HIS A CA 1
ATOM 565 C C . HIS A 1 71 ? -9.461 3.618 5.967 1.00 96.75 71 HIS A C 1
ATOM 567 O O . HIS A 1 71 ? -9.546 3.164 4.828 1.00 96.75 71 HIS A O 1
ATOM 573 N N . VAL A 1 72 ? -10.077 3.053 7.003 1.00 95.50 72 VAL A N 1
ATOM 574 C CA . VAL A 1 72 ? -10.956 1.882 6.887 1.00 95.50 72 VAL A CA 1
ATOM 575 C C . VAL A 1 72 ? -12.399 2.349 6.747 1.00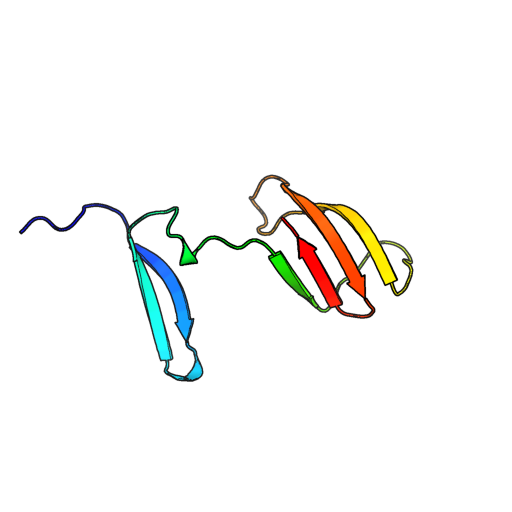 95.50 72 VAL A C 1
ATOM 577 O O . VAL A 1 72 ? -12.835 3.203 7.518 1.00 95.50 72 VAL A O 1
ATOM 580 N N . LYS A 1 73 ? -13.127 1.776 5.785 1.00 93.69 73 LYS A N 1
ATOM 581 C CA . LYS A 1 73 ? -14.570 1.946 5.578 1.00 93.69 73 LYS A CA 1
ATOM 582 C C . LYS A 1 73 ? -15.188 0.604 5.191 1.00 93.69 73 LYS A C 1
ATOM 584 O O . LYS A 1 73 ? -15.107 0.192 4.032 1.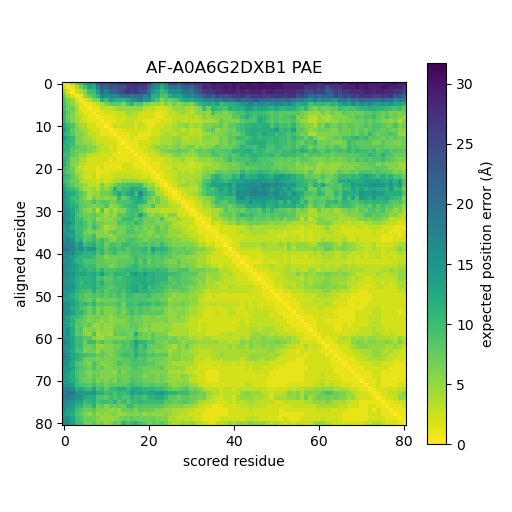00 93.69 73 LYS A O 1
ATOM 589 N N . GLY A 1 74 ? -15.807 -0.069 6.156 1.00 88.94 74 GLY A N 1
ATOM 590 C CA . GLY A 1 74 ? -16.426 -1.377 5.958 1.00 88.94 74 GLY A CA 1
ATOM 591 C C . GLY A 1 74 ? -15.397 -2.448 5.588 1.00 88.94 74 GLY A C 1
ATOM 592 O O . GLY A 1 74 ? -14.475 -2.728 6.349 1.00 88.94 74 GLY A O 1
ATOM 593 N N . ASP A 1 75 ? -15.551 -3.053 4.409 1.00 87.50 75 ASP A N 1
ATOM 594 C CA . ASP A 1 75 ? -14.693 -4.131 3.897 1.00 87.50 75 ASP A CA 1
ATOM 595 C C . ASP A 1 75 ? -13.464 -3.639 3.110 1.00 87.50 75 ASP A C 1
ATOM 597 O O . ASP A 1 75 ? -12.636 -4.452 2.670 1.00 87.50 75 ASP A O 1
ATOM 601 N N . LYS A 1 76 ? -13.338 -2.319 2.942 1.00 93.00 76 LYS A N 1
ATOM 602 C CA . LYS A 1 76 ? -12.256 -1.663 2.209 1.00 93.00 76 LYS A CA 1
ATOM 603 C C . LYS A 1 76 ? -11.400 -0.796 3.118 1.00 93.00 76 LYS A C 1
ATOM 605 O O . LYS A 1 76 ? -11.875 -0.214 4.093 1.00 93.00 76 LYS A O 1
ATOM 610 N N . ALA A 1 77 ? -10.136 -0.658 2.742 1.00 94.31 77 ALA A N 1
ATOM 611 C CA . ALA A 1 77 ? -9.260 0.351 3.308 1.00 94.31 77 ALA A CA 1
ATOM 612 C C . ALA A 1 77 ? -8.440 1.052 2.230 1.00 94.31 77 ALA A C 1
ATOM 614 O O . ALA A 1 77 ? -7.890 0.409 1.338 1.00 94.31 77 ALA A O 1
ATOM 615 N N . GLU A 1 78 ? -8.318 2.364 2.357 1.00 96.56 78 GLU A N 1
ATOM 616 C CA . GLU A 1 78 ? -7.345 3.165 1.626 1.00 96.56 78 GLU A CA 1
ATOM 617 C C . GLU A 1 78 ? -6.081 3.292 2.478 1.00 96.56 78 GLU A C 1
ATOM 619 O O . GLU A 1 78 ? -6.151 3.642 3.656 1.00 96.56 78 GLU A O 1
ATOM 624 N N . VAL A 1 79 ? -4.922 2.983 1.902 1.00 96.00 79 VAL A N 1
ATOM 625 C CA . VAL A 1 79 ? -3.623 3.077 2.576 1.00 96.00 79 VAL A CA 1
ATOM 626 C C . VAL A 1 79 ? -2.781 4.111 1.851 1.00 96.00 79 VAL A C 1
ATOM 628 O O . VAL A 1 79 ? -2.446 3.915 0.686 1.00 96.00 79 VAL A O 1
ATOM 631 N N . ILE A 1 80 ? -2.421 5.181 2.549 1.00 95.88 80 ILE A N 1
ATOM 632 C CA . ILE A 1 80 ? -1.553 6.264 2.078 1.00 95.88 80 ILE A CA 1
ATOM 633 C C . ILE A 1 80 ? -0.136 5.997 2.595 1.00 95.88 80 ILE A C 1
ATOM 635 O O . ILE A 1 80 ? 0.023 5.691 3.780 1.00 95.88 80 ILE A O 1
ATOM 639 N N . PHE A 1 81 ? 0.865 6.053 1.710 1.00 92.44 81 PHE A N 1
ATOM 640 C CA . PHE A 1 81 ? 2.267 5.725 2.021 1.00 92.44 81 PHE A CA 1
ATOM 641 C C . PHE A 1 81 ? 3.077 6.898 2.576 1.00 92.44 81 PHE A C 1
ATOM 643 O O . PHE A 1 81 ? 2.693 8.063 2.332 1.00 92.44 81 PHE A O 1
#

Organism: Streptococcus pneumoniae (NCBI:txid1313)

Radius of gyration: 17.28 Å; Cα contacts (8 Å, |Δi|>4): 116; chains: 1; bounding box: 42×17×48 Å

Solvent-accessible surface area (backbone atoms only — not comparable to full-atom values): 5189 Å² total; per-residue (Å²): 138,84,71,80,89,56,62,76,40,82,47,46,76,40,76,93,77,71,43,77,41,70,42,63,45,95,80,35,72,72,71,60,77,64,59,50,82,47,66,80,77,80,70,99,58,94,70,74,59,62,50,76,45,82,48,66,48,62,96,45,97,89,48,73,73,38,66,31,42,36,43,37,54,70,58,34,29,43,37,36,96

Sequence (81 aa):
HGGDNAPWFVVGKDLSKNILYVGQGFYHDSLMSTSLEASQVHFTRDMPEEFTLECTAKFRYRQPDSKVTVHVKGDKAEVIF

Secondary structure (DSSP, 8-state):
-----PPEEEEEEETTTTEEEEEESTT-GGG--SEEEEES---SS---SEEEEEEEE-SSTTSPPEEEEEEEETTEEEEE-

Nearest PDB structures (foldseek):
  2hma-assembly1_A-2  TM=9.621E-01  e=1.029E-10  Streptococcus pneumoniae
  2deu-assembly2_B  TM=9.069E-01  e=6.984E-05  Escherichia coli
  2der-assembly1_A  TM=9.103E-01  e=7.416E-05  Escherichia coli
  2der-assembly2_B  TM=9.090E-01  e=8.361E-05  Escherichia coli
  8ojg-assembly1_G  TM=2.740E-01  e=9.976E+00  Escherichia coli

Mean predicted aligned error: 6.75 Å

Foldseek 3Di:
DDDDPFDKDFLDADPVVRDTDIDGDPVPVSNDDFKDKDFQDDDPDDDDQWDKDFDWDDPDPPDDTDTWIWTHHHRMIMIGD

InterPro domains:
  IPR023382 tRNA-specific 2-thiouridylase MnmA-like, central domain superfamily [G3DSA:2.30.30.280] (1-30)
  IPR046885 tRNA-specific 2-thiouridylase MnmA-like, C-terminal domain [PF20258] (34-81)

pLDDT: mean 88.43, std 10.26, range [42.03, 97.44]